Protein AF-A0A8X7MKM4-F1 (afdb_monomer)

Radius of gyration: 18.49 Å; Cα contacts (8 Å, |Δi|>4): 95; chains: 1; bounding box: 39×38×39 Å

pLDDT: mean 85.06, std 12.25, range [51.59, 97.25]

Solvent-accessible surface area (backbone atoms only — not comparable to full-atom values): 6216 Å² total; per-residue (Å²): 132,86,60,89,89,61,84,82,79,85,77,71,90,78,38,87,78,40,58,60,48,67,47,94,87,72,47,78,42,72,55,41,66,67,58,24,49,54,50,48,47,39,61,70,58,49,45,54,64,50,47,46,80,56,38,91,94,60,24,26,94,79,43,69,66,67,53,72,45,79,42,82,42,58,71,70,45,50,56,51,51,52,51,38,57,75,69,60,75,59,79,84,52,43,80,44,68,47,110

Organism: NCBI:txid13291

Sequence (99 aa):
KRNANVKVDHTLGYTFSNEPFVFAKSIKYEAMPEHARVLREYFHDRLPELLEGWQEGKGSKYFRPQKLIVLDGGLEKVDEAMRMLMAGKTSGEKIIVKM

Foldseek 3Di:
DDDPPDDDDPDDLPDCPQPWDDPPVHDTDHRDVVSNVVVVCCVPPVVCVLQPPQDPQQGDPNDHDFAEDEAEDDVVVVVVVVVCVVVVVDDSYYYDYDD

Secondary structure (DSSP, 8-state):
---TT----------SS---EEETTTEEE---HHHHHHHHHIIIIIHHHHHTT-BTTTB-SS--PPEEEEEESSHHHHHHHHHHHHTT--SSEEEEEE-

Structure (mmCIF, N/CA/C/O backbone):
data_AF-A0A8X7MKM4-F1
#
_entry.id   AF-A0A8X7MKM4-F1
#
loop_
_atom_site.group_PDB
_atom_site.id
_atom_site.type_symbol
_atom_site.label_atom_id
_atom_site.label_alt_id
_atom_site.label_comp_id
_atom_site.label_asym_id
_atom_site.label_entity_id
_atom_site.label_seq_id
_atom_site.pdbx_PDB_ins_code
_atom_site.Cartn_x
_atom_site.Cartn_y
_atom_site.Cartn_z
_atom_site.occupancy
_atom_site.B_iso_or_equiv
_atom_site.auth_seq_id
_atom_site.auth_comp_id
_atom_site.auth_asym_id
_atom_site.auth_atom_id
_atom_site.pdbx_PDB_model_num
ATOM 1 N N . LYS A 1 1 ? 9.631 -19.935 19.219 1.00 53.47 1 LYS A N 1
ATOM 2 C CA . LYS A 1 1 ? 9.918 -21.144 18.399 1.00 53.47 1 LYS A CA 1
ATOM 3 C C . LYS A 1 1 ? 9.023 -21.087 17.162 1.00 53.47 1 LYS A C 1
ATOM 5 O O . LYS A 1 1 ? 7.835 -20.858 17.335 1.00 53.47 1 LYS A O 1
ATOM 10 N N . ARG A 1 2 ? 9.571 -21.207 15.946 1.00 58.72 2 ARG A N 1
ATOM 11 C CA . ARG A 1 2 ? 8.788 -21.192 14.694 1.00 58.72 2 ARG A CA 1
ATOM 12 C C . ARG A 1 2 ? 7.876 -22.426 14.654 1.00 58.72 2 ARG A C 1
ATOM 14 O O . ARG A 1 2 ? 8.346 -23.520 14.951 1.00 58.72 2 ARG A O 1
ATOM 21 N N . ASN A 1 3 ? 6.593 -22.247 14.343 1.00 72.12 3 ASN A N 1
ATOM 22 C CA . ASN A 1 3 ? 5.651 -23.359 14.205 1.00 72.12 3 ASN A CA 1
ATOM 23 C C . ASN A 1 3 ? 6.031 -24.188 12.964 1.00 72.12 3 ASN A C 1
ATOM 25 O O . ASN A 1 3 ? 6.146 -23.630 11.873 1.00 72.12 3 ASN A O 1
ATOM 29 N N . ALA A 1 4 ? 6.243 -25.495 13.138 1.00 81.94 4 ALA A N 1
ATOM 30 C CA . ALA A 1 4 ? 6.674 -26.402 12.071 1.00 81.94 4 ALA A CA 1
ATOM 31 C C . ALA A 1 4 ? 5.649 -26.526 10.929 1.00 81.94 4 ALA A C 1
ATOM 33 O O . ALA A 1 4 ? 6.029 -26.821 9.802 1.00 81.94 4 ALA A O 1
ATOM 34 N N . ASN A 1 5 ? 4.376 -26.223 11.198 1.00 80.06 5 ASN A N 1
ATOM 35 C CA . ASN A 1 5 ? 3.303 -26.262 10.203 1.00 80.06 5 ASN A CA 1
ATOM 36 C C . ASN A 1 5 ? 3.181 -24.959 9.395 1.00 80.06 5 ASN A C 1
ATOM 38 O O . ASN A 1 5 ? 2.335 -24.863 8.511 1.00 80.06 5 ASN A O 1
ATOM 42 N N . VAL A 1 6 ? 3.998 -23.938 9.690 1.00 63.00 6 VAL A N 1
ATOM 43 C CA . VAL A 1 6 ? 3.963 -22.647 8.992 1.00 63.00 6 VAL A CA 1
ATOM 44 C C . VAL A 1 6 ? 5.137 -22.550 8.017 1.00 63.00 6 VAL A C 1
ATOM 46 O O . VAL A 1 6 ? 6.289 -22.273 8.389 1.00 63.00 6 VAL A O 1
ATOM 49 N N . LYS A 1 7 ? 4.830 -22.745 6.731 1.00 59.50 7 LYS A N 1
ATOM 50 C CA . LYS A 1 7 ? 5.735 -22.407 5.631 1.00 59.50 7 LYS A CA 1
ATOM 51 C C . LYS A 1 7 ? 5.708 -20.891 5.441 1.00 59.50 7 LYS A C 1
ATOM 53 O O . LYS A 1 7 ? 4.672 -20.314 5.143 1.00 59.50 7 LYS A O 1
ATOM 58 N N . VAL A 1 8 ? 6.852 -20.251 5.667 1.00 58.66 8 VAL A N 1
ATOM 59 C CA . VAL A 1 8 ? 7.028 -18.817 5.423 1.00 58.66 8 VAL A CA 1
ATOM 60 C C . VAL A 1 8 ? 7.727 -18.691 4.082 1.00 58.66 8 VAL A C 1
ATOM 62 O O . VAL A 1 8 ? 8.944 -18.874 4.008 1.00 58.66 8 VAL A O 1
ATOM 65 N N . ASP A 1 9 ? 6.951 -18.420 3.041 1.00 55.44 9 ASP A N 1
ATOM 66 C CA . ASP A 1 9 ? 7.491 -18.020 1.749 1.00 55.44 9 ASP A CA 1
ATOM 67 C C . ASP A 1 9 ? 7.721 -16.503 1.787 1.00 55.44 9 ASP A C 1
ATOM 69 O O . ASP A 1 9 ? 6.807 -15.716 2.029 1.00 55.44 9 ASP A O 1
ATOM 73 N N . HIS A 1 10 ? 8.979 -16.092 1.624 1.00 54.78 10 HIS A N 1
ATOM 74 C CA . HIS A 1 10 ? 9.340 -14.681 1.526 1.00 54.78 10 HIS A CA 1
ATOM 75 C C . HIS A 1 10 ? 9.197 -14.274 0.065 1.00 54.78 10 HIS A C 1
ATOM 77 O O . HIS A 1 10 ? 10.155 -14.326 -0.701 1.00 54.78 10 HIS A O 1
ATOM 83 N N . THR A 1 11 ? 7.987 -13.906 -0.335 1.00 51.59 11 THR A N 1
ATOM 84 C CA . THR A 1 11 ? 7.759 -13.281 -1.635 1.00 51.59 11 THR A CA 1
ATOM 85 C C . THR A 1 11 ? 7.856 -11.772 -1.437 1.00 51.59 11 THR A C 1
ATOM 87 O O . THR A 1 11 ? 6.878 -11.134 -1.055 1.00 51.59 11 THR A O 1
ATOM 90 N N . LEU A 1 12 ? 9.038 -11.179 -1.640 1.00 54.91 12 LEU A N 1
ATOM 91 C CA . LEU A 1 12 ? 9.064 -9.742 -1.918 1.00 54.91 12 LEU A CA 1
ATOM 92 C C . LEU A 1 12 ? 8.517 -9.526 -3.334 1.00 54.91 12 LEU A C 1
ATOM 94 O O . LEU A 1 12 ? 8.769 -10.324 -4.232 1.00 54.91 12 LEU A O 1
ATOM 98 N N . GLY A 1 13 ? 7.766 -8.446 -3.545 1.00 54.66 13 GLY A N 1
ATOM 99 C CA . GLY A 1 13 ? 7.505 -7.955 -4.896 1.00 54.66 13 GLY A CA 1
ATOM 100 C C . GLY A 1 13 ? 8.837 -7.522 -5.505 1.00 54.66 13 GLY A C 1
ATOM 101 O O . GLY A 1 13 ? 9.362 -6.467 -5.155 1.00 54.66 13 GLY A O 1
ATOM 102 N N . TYR A 1 14 ? 9.436 -8.383 -6.324 1.00 60.22 14 TYR A N 1
ATOM 103 C CA . TYR A 1 14 ? 10.771 -8.175 -6.868 1.00 60.22 14 TYR A CA 1
ATOM 104 C C . TYR A 1 14 ? 10.752 -7.202 -8.064 1.00 60.22 14 TYR A C 1
ATOM 106 O O . TYR A 1 14 ? 9.943 -7.321 -8.979 1.00 60.22 14 TYR A O 1
ATOM 114 N N . THR A 1 15 ? 11.673 -6.233 -7.977 1.00 54.91 15 THR A N 1
ATOM 115 C CA . THR A 1 15 ? 12.173 -5.247 -8.956 1.00 54.91 15 THR A CA 1
ATOM 116 C C . THR A 1 15 ? 11.164 -4.353 -9.685 1.00 54.91 15 THR A C 1
ATOM 118 O O . THR A 1 15 ? 10.973 -4.447 -10.895 1.00 54.91 15 THR A O 1
ATOM 121 N N . PHE A 1 16 ? 10.686 -3.327 -8.980 1.00 60.25 16 PHE A N 1
ATOM 122 C CA . PHE A 1 16 ? 10.333 -2.052 -9.620 1.00 60.25 16 PHE A CA 1
ATOM 123 C C . PHE A 1 16 ? 11.525 -1.434 -10.375 1.00 60.25 16 PHE A C 1
ATOM 125 O O . PHE A 1 16 ? 11.340 -0.752 -11.378 1.00 60.25 16 PHE A O 1
ATOM 132 N N . SER A 1 17 ? 12.748 -1.672 -9.885 1.00 68.69 17 SER A N 1
ATOM 133 C CA . SER A 1 17 ? 13.975 -1.045 -10.382 1.00 68.69 17 SER A CA 1
ATOM 134 C C . SER A 1 17 ? 14.616 -1.741 -11.584 1.00 68.69 17 SER A C 1
ATOM 136 O O . SER A 1 17 ? 15.459 -1.130 -12.220 1.00 68.69 17 SER A O 1
ATOM 138 N N . ASN A 1 18 ? 14.239 -2.987 -11.909 1.00 80.94 18 ASN A N 1
ATOM 139 C CA . ASN A 1 18 ? 14.948 -3.837 -12.881 1.00 80.94 18 ASN A CA 1
ATOM 140 C C . ASN A 1 18 ? 16.454 -4.050 -12.582 1.00 80.94 18 ASN A C 1
ATOM 142 O O . ASN A 1 18 ? 17.226 -4.354 -13.484 1.00 80.94 18 ASN A O 1
ATOM 146 N N . GLU A 1 19 ? 16.880 -3.906 -11.328 1.00 82.88 19 GLU A N 1
ATOM 147 C CA . GLU A 1 19 ? 18.285 -4.080 -10.937 1.00 82.88 19 GLU A CA 1
ATOM 148 C C . GLU A 1 19 ? 18.502 -5.435 -10.247 1.00 82.88 19 GLU A C 1
ATOM 150 O O . GLU A 1 19 ? 17.670 -5.827 -9.416 1.00 82.88 19 GLU A O 1
ATOM 155 N N . PRO A 1 20 ? 19.607 -6.149 -10.539 1.00 86.25 20 PRO A N 1
ATOM 156 C CA . PRO A 1 20 ? 19.943 -7.374 -9.830 1.00 86.25 20 PRO A CA 1
ATOM 157 C C . PRO A 1 20 ? 20.320 -7.068 -8.374 1.00 86.25 20 PRO A C 1
ATOM 159 O O . PRO A 1 20 ? 20.941 -6.046 -8.074 1.00 86.25 20 PRO A O 1
ATOM 162 N N . PHE A 1 21 ? 19.985 -7.962 -7.441 1.00 83.69 21 PHE A N 1
ATOM 163 C CA . PHE A 1 21 ? 20.368 -7.797 -6.036 1.00 83.69 21 PHE A CA 1
ATOM 164 C C . PHE A 1 21 ? 20.447 -9.114 -5.258 1.00 83.69 21 PHE A C 1
ATOM 166 O O . PHE A 1 21 ? 19.959 -10.158 -5.686 1.00 83.69 21 PHE A O 1
ATOM 173 N N . VAL A 1 22 ? 21.063 -9.061 -4.072 1.00 85.25 22 VAL A N 1
ATOM 174 C CA . VAL A 1 22 ? 21.199 -10.214 -3.169 1.00 85.25 22 VAL A CA 1
ATOM 175 C C . VAL A 1 22 ? 20.363 -9.996 -1.912 1.00 85.25 22 VAL A C 1
ATOM 177 O O . VAL A 1 22 ? 20.685 -9.159 -1.069 1.00 85.25 22 VAL A O 1
ATOM 180 N N . PHE A 1 23 ? 19.298 -10.777 -1.757 1.00 78.12 23 PHE A N 1
ATOM 181 C CA . PHE A 1 23 ? 18.455 -10.769 -0.566 1.00 78.12 23 PHE A CA 1
ATOM 182 C C . PHE A 1 23 ? 18.978 -11.739 0.496 1.00 78.12 23 PHE A C 1
ATOM 184 O O . PHE A 1 23 ? 19.471 -12.825 0.185 1.00 78.12 23 PHE A O 1
ATOM 191 N N . ALA A 1 24 ? 18.849 -11.355 1.770 1.00 80.56 24 ALA A N 1
ATOM 192 C CA . ALA A 1 24 ? 19.236 -12.174 2.922 1.00 80.56 24 ALA A CA 1
ATOM 193 C C . ALA A 1 24 ? 20.659 -12.770 2.826 1.00 80.56 24 ALA A C 1
ATOM 195 O O . ALA A 1 24 ? 20.934 -13.830 3.384 1.00 80.56 24 ALA A O 1
ATOM 196 N N . LYS A 1 25 ? 21.567 -12.083 2.113 1.00 80.25 25 LYS A N 1
ATOM 197 C CA . LYS A 1 25 ? 22.950 -12.508 1.824 1.00 80.25 25 LYS A CA 1
ATOM 198 C C . LYS A 1 25 ? 23.092 -13.834 1.055 1.00 80.25 25 LYS A C 1
ATOM 200 O O . LYS A 1 25 ? 24.213 -14.306 0.902 1.00 80.25 25 LYS A O 1
ATOM 205 N N . SER A 1 26 ? 22.005 -14.439 0.580 1.00 83.12 26 SER A N 1
ATOM 206 C CA . SER A 1 26 ? 22.032 -15.798 0.018 1.00 83.12 26 SER A CA 1
ATOM 207 C C . SER A 1 26 ? 21.194 -15.971 -1.242 1.00 83.12 26 SER A C 1
ATOM 209 O O . SER A 1 26 ? 21.541 -16.794 -2.086 1.00 83.12 26 SER A O 1
ATOM 211 N N . ILE A 1 27 ? 20.124 -15.193 -1.407 1.00 82.00 27 ILE A N 1
ATOM 212 C CA . ILE A 1 27 ? 19.212 -15.344 -2.537 1.00 82.00 27 ILE A CA 1
ATOM 213 C C . ILE A 1 27 ? 19.543 -14.282 -3.575 1.00 82.00 27 ILE A C 1
ATOM 215 O O . ILE A 1 27 ? 19.336 -13.090 -3.343 1.00 82.00 27 ILE A O 1
ATOM 219 N N . LYS A 1 28 ? 20.095 -14.721 -4.704 1.00 83.56 28 LYS A N 1
ATOM 220 C CA . LYS A 1 28 ? 20.399 -13.852 -5.840 1.00 83.56 28 LYS A CA 1
ATOM 221 C C . LYS A 1 28 ? 19.150 -13.672 -6.690 1.00 83.56 28 LYS A C 1
ATOM 223 O O . LYS A 1 28 ? 18.506 -14.654 -7.053 1.00 83.56 28 LYS A O 1
ATOM 228 N N . TYR A 1 29 ? 18.852 -12.424 -7.005 1.00 80.38 29 TYR A N 1
ATOM 229 C CA . TYR A 1 29 ? 17.800 -12.031 -7.922 1.00 80.38 29 TYR A CA 1
ATOM 230 C C . TYR A 1 29 ? 18.444 -11.326 -9.107 1.00 80.38 29 TYR A C 1
ATOM 232 O O . TYR A 1 29 ? 19.143 -10.330 -8.927 1.00 80.38 29 TYR A O 1
ATOM 240 N N . GLU A 1 30 ? 18.223 -11.868 -10.299 1.00 86.44 30 GLU A N 1
ATOM 241 C CA . GLU A 1 30 ? 18.629 -11.236 -11.553 1.00 86.44 30 GLU A CA 1
ATOM 242 C C . GLU A 1 30 ? 17.674 -10.090 -11.910 1.00 86.44 30 GLU A C 1
ATOM 244 O O . GLU A 1 30 ? 16.548 -10.018 -11.409 1.00 86.44 30 GLU A O 1
ATOM 24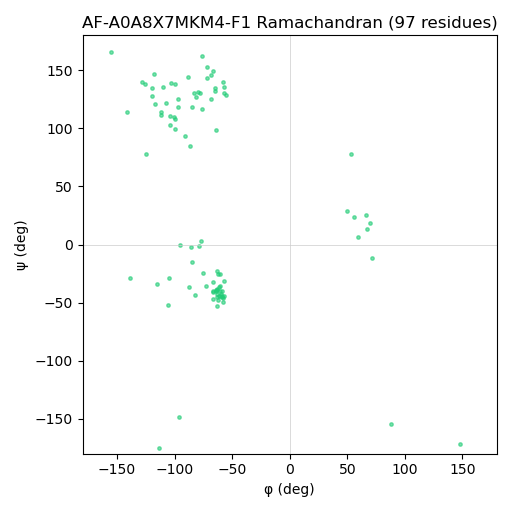9 N N . ALA A 1 31 ? 18.115 -9.209 -12.808 1.00 86.00 31 ALA A N 1
ATOM 250 C CA . ALA A 1 31 ? 17.231 -8.225 -13.420 1.00 86.00 31 ALA A CA 1
ATOM 251 C C . ALA A 1 31 ? 16.066 -8.925 -14.145 1.00 86.00 31 ALA A C 1
ATOM 253 O O . ALA A 1 31 ? 16.256 -9.942 -14.817 1.00 86.00 31 ALA A O 1
ATOM 254 N N . MET A 1 32 ? 14.858 -8.362 -14.042 1.00 84.62 32 MET A N 1
ATOM 255 C CA . MET A 1 32 ? 13.641 -8.895 -14.667 1.00 84.62 32 MET A CA 1
ATOM 256 C C . MET A 1 32 ? 12.968 -7.831 -15.553 1.00 84.62 32 MET A C 1
ATOM 258 O O . MET A 1 32 ? 11.958 -7.241 -15.148 1.00 84.62 32 MET A O 1
ATOM 262 N N . PRO A 1 33 ? 13.482 -7.587 -16.778 1.00 85.94 33 PRO A N 1
ATOM 263 C CA . PRO A 1 33 ? 13.032 -6.475 -17.619 1.00 85.94 33 PRO A CA 1
ATOM 264 C C . PRO A 1 33 ? 11.539 -6.513 -17.947 1.00 85.94 33 PRO A C 1
ATOM 266 O O . PRO A 1 33 ? 10.866 -5.482 -17.885 1.00 85.94 33 PRO A O 1
ATOM 269 N N . GLU A 1 34 ? 11.002 -7.704 -18.219 1.00 85.19 34 GLU A N 1
ATOM 270 C CA . GLU A 1 34 ? 9.577 -7.884 -18.513 1.00 85.19 34 GLU A CA 1
ATOM 271 C C . GLU A 1 34 ? 8.689 -7.587 -17.306 1.00 85.19 34 GLU A C 1
ATOM 273 O O . GLU A 1 34 ? 7.658 -6.936 -17.446 1.00 85.19 34 GLU A O 1
ATOM 278 N N . HIS A 1 35 ? 9.095 -7.990 -16.101 1.00 82.88 35 HIS A N 1
ATOM 279 C CA . HIS A 1 35 ? 8.322 -7.697 -14.893 1.00 82.88 35 HIS A CA 1
ATOM 280 C C . HIS A 1 35 ? 8.309 -6.197 -14.611 1.00 82.88 35 HIS A C 1
ATOM 282 O O . HIS A 1 35 ? 7.264 -5.635 -14.288 1.00 82.88 35 HIS A O 1
ATOM 288 N N . ALA A 1 36 ? 9.452 -5.531 -14.792 1.00 83.12 36 ALA A N 1
ATOM 289 C CA . ALA A 1 36 ? 9.540 -4.087 -14.653 1.00 83.12 36 ALA A CA 1
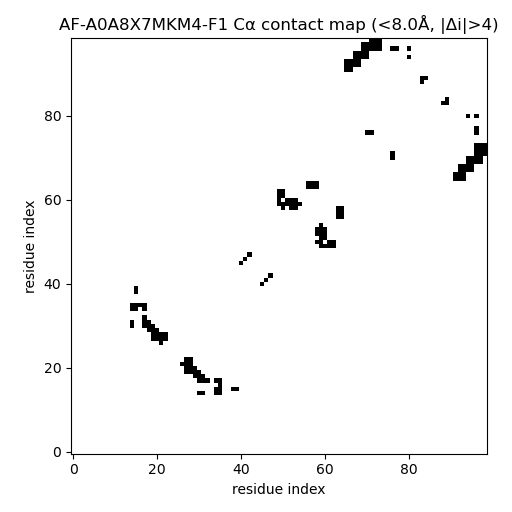ATOM 290 C C . ALA A 1 36 ? 8.670 -3.360 -15.693 1.00 83.12 36 ALA A C 1
ATOM 292 O O . ALA A 1 36 ? 8.028 -2.365 -15.358 1.00 83.12 36 ALA A O 1
ATOM 293 N N . ARG A 1 37 ? 8.604 -3.856 -16.939 1.00 86.75 37 ARG A N 1
ATOM 294 C CA . ARG A 1 37 ? 7.700 -3.327 -17.974 1.00 86.75 37 ARG A CA 1
ATOM 295 C C . ARG A 1 37 ? 6.233 -3.494 -17.577 1.00 86.75 37 AR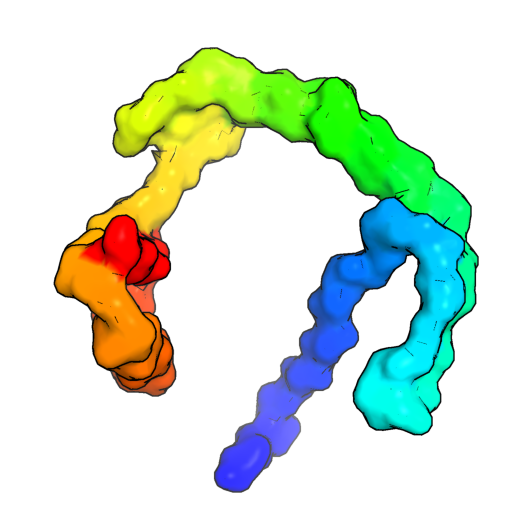G A C 1
ATOM 297 O O . ARG A 1 37 ? 5.517 -2.500 -17.546 1.00 86.75 37 ARG A O 1
ATOM 304 N N . VAL A 1 38 ? 5.814 -4.706 -17.212 1.00 87.38 38 VAL A N 1
ATOM 305 C CA . VAL A 1 38 ? 4.426 -5.001 -16.808 1.00 87.38 38 VAL A CA 1
ATOM 306 C C . VAL A 1 38 ? 4.014 -4.187 -15.581 1.00 87.38 38 VAL A C 1
ATOM 308 O O . VAL A 1 38 ? 2.901 -3.672 -15.523 1.00 87.38 38 VAL A O 1
ATOM 311 N N . LEU A 1 39 ? 4.907 -4.021 -14.602 1.00 86.00 39 LEU A N 1
ATOM 312 C CA . LEU A 1 39 ? 4.645 -3.159 -13.451 1.00 86.00 39 LEU A CA 1
ATOM 313 C C . LEU A 1 39 ? 4.471 -1.701 -13.878 1.00 86.00 39 LEU A C 1
ATOM 315 O O . LEU A 1 39 ? 3.525 -1.063 -13.427 1.00 86.00 39 LEU A O 1
ATOM 319 N N . ARG A 1 40 ? 5.333 -1.173 -14.757 1.00 86.50 40 ARG A N 1
ATOM 320 C CA . ARG A 1 40 ? 5.175 0.192 -15.285 1.00 86.50 40 ARG A CA 1
ATOM 321 C C . ARG A 1 40 ? 3.827 0.377 -15.977 1.00 86.50 40 ARG A C 1
ATOM 323 O O . ARG A 1 40 ? 3.146 1.344 -15.667 1.00 86.50 40 ARG A O 1
ATOM 330 N N . GLU A 1 41 ? 3.419 -0.556 -16.832 1.00 90.25 41 GLU A N 1
ATOM 331 C CA . GLU A 1 41 ? 2.091 -0.546 -17.473 1.00 90.25 41 GLU A CA 1
ATOM 332 C C . GLU A 1 41 ? 0.969 -0.576 -16.431 1.00 90.25 41 GLU A C 1
ATOM 334 O O . GLU A 1 41 ? 0.034 0.220 -16.478 1.00 90.25 41 GLU A O 1
ATOM 339 N N . TYR A 1 42 ? 1.089 -1.424 -15.407 1.00 89.50 42 TYR A N 1
ATOM 340 C CA . TYR A 1 42 ? 0.124 -1.436 -14.314 1.00 89.50 42 TYR A CA 1
ATOM 341 C C . TYR A 1 42 ? 0.041 -0.079 -13.598 1.00 89.50 42 TYR A C 1
ATOM 343 O O . TYR A 1 42 ? -1.062 0.397 -13.343 1.00 89.50 42 TYR A O 1
ATOM 351 N N . PHE A 1 43 ? 1.168 0.562 -13.278 1.00 89.12 43 PHE A N 1
ATOM 352 C CA . PHE A 1 43 ? 1.174 1.849 -12.573 1.00 89.12 43 PHE A CA 1
ATOM 353 C C . PHE A 1 43 ? 0.720 3.025 -13.435 1.00 89.12 43 PHE A C 1
ATOM 355 O O . PHE A 1 43 ? 0.093 3.936 -12.898 1.00 89.12 43 PHE A O 1
ATOM 362 N N . HIS A 1 44 ? 1.042 3.024 -14.727 1.00 91.12 44 HIS A N 1
ATOM 363 C CA . HIS A 1 44 ? 0.736 4.137 -15.623 1.00 91.12 44 HIS A CA 1
ATOM 364 C C . HIS A 1 44 ? -0.649 4.037 -16.252 1.00 91.12 44 HIS A C 1
ATOM 366 O O . HIS A 1 44 ? -1.321 5.059 -16.363 1.00 91.12 44 HIS A O 1
ATOM 372 N N . ASP A 1 45 ? -1.098 2.831 -16.591 1.00 92.38 45 ASP A N 1
ATOM 373 C CA . ASP A 1 45 ? -2.338 2.650 -17.342 1.00 92.38 45 ASP A CA 1
ATOM 374 C C . ASP A 1 45 ? -3.448 2.139 -16.426 1.00 92.38 45 ASP A C 1
ATOM 376 O O . ASP A 1 45 ? -4.527 2.727 -16.329 1.00 92.38 45 ASP A O 1
ATOM 380 N N . ARG A 1 46 ? -3.179 1.052 -15.691 1.00 91.94 46 ARG A N 1
ATOM 381 C CA . ARG A 1 46 ? -4.236 0.339 -14.964 1.00 91.94 46 ARG A CA 1
ATOM 382 C C . ARG A 1 46 ? -4.582 0.968 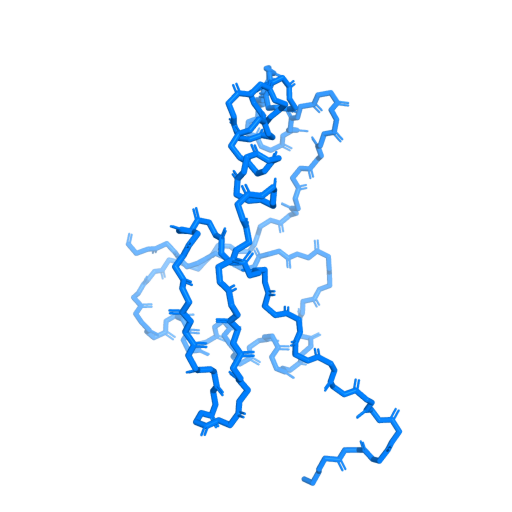-13.619 1.00 91.94 46 ARG A C 1
ATOM 384 O O . ARG A 1 46 ? -5.756 1.051 -13.267 1.00 91.94 46 ARG A O 1
ATOM 391 N N . LEU A 1 47 ? -3.590 1.376 -12.834 1.00 92.25 47 LEU A N 1
ATOM 392 C CA . LEU A 1 47 ? -3.805 1.905 -11.489 1.00 92.25 47 LEU A CA 1
ATOM 393 C C . LEU A 1 47 ? -4.627 3.207 -11.494 1.00 92.25 47 LEU A C 1
ATOM 395 O O . LEU A 1 47 ? -5.542 3.298 -10.673 1.00 92.25 47 LEU A O 1
ATOM 399 N N . PRO A 1 48 ? -4.395 4.178 -12.402 1.00 93.94 48 PRO A N 1
ATOM 400 C CA . PRO A 1 48 ? -5.241 5.364 -12.492 1.00 93.94 48 PRO A CA 1
ATOM 401 C C . PRO A 1 48 ? -6.700 5.019 -12.793 1.00 93.94 48 PRO A C 1
ATOM 403 O O . PRO A 1 48 ? -7.590 5.543 -12.133 1.00 93.94 48 PRO A O 1
ATOM 406 N N . GLU A 1 49 ? -6.955 4.079 -13.708 1.00 93.12 49 GLU A N 1
ATOM 407 C CA . GLU A 1 49 ? -8.312 3.607 -14.014 1.00 93.12 49 GLU A CA 1
ATOM 408 C C . GLU A 1 49 ? -8.973 2.935 -12.799 1.00 93.12 49 GLU A C 1
ATOM 410 O O . GLU A 1 49 ? -10.161 3.116 -12.526 1.00 93.12 49 GLU A O 1
ATOM 415 N N . LEU A 1 50 ? -8.201 2.162 -12.031 1.00 91.94 50 LEU A N 1
ATOM 416 C CA . LEU A 1 50 ? -8.706 1.501 -10.832 1.00 91.94 50 LEU A CA 1
ATOM 417 C C . LEU A 1 50 ? -9.090 2.492 -9.722 1.00 91.94 50 LEU A C 1
ATOM 419 O O . LEU A 1 50 ? -10.006 2.223 -8.936 1.00 91.94 50 LEU A O 1
ATOM 423 N N . LEU A 1 51 ? -8.380 3.616 -9.651 1.00 93.50 51 LEU A N 1
ATOM 424 C CA . LEU A 1 51 ? -8.586 4.688 -8.678 1.00 93.50 51 LEU A CA 1
ATOM 425 C C . LEU A 1 51 ? -9.468 5.822 -9.217 1.00 93.50 51 LEU A C 1
ATOM 427 O O . LEU A 1 51 ? -9.755 6.773 -8.490 1.00 93.50 51 LEU A O 1
ATOM 431 N N . GLU A 1 52 ? -9.931 5.727 -10.461 1.00 95.25 52 GLU A N 1
ATOM 432 C CA . GLU A 1 52 ? -10.799 6.727 -11.066 1.00 95.25 52 GLU A CA 1
ATOM 433 C C . GLU A 1 52 ? -12.074 6.914 -10.227 1.00 95.25 52 GLU A C 1
ATOM 435 O O . GLU A 1 52 ? -12.747 5.953 -9.837 1.00 95.25 52 GLU A O 1
ATOM 440 N N . GLY A 1 53 ? -12.394 8.174 -9.922 1.00 94.75 53 GLY A N 1
ATOM 441 C CA . GLY A 1 53 ? -13.552 8.527 -9.102 1.00 94.75 53 GLY A CA 1
ATOM 442 C C .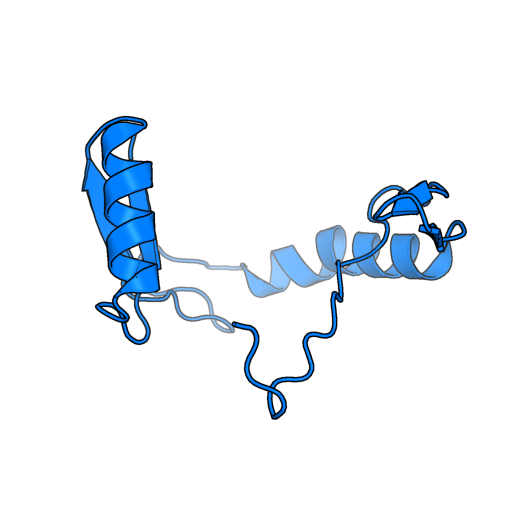 GLY A 1 53 ? -13.431 8.137 -7.625 1.00 94.75 53 GLY A C 1
ATOM 443 O O . GLY A 1 53 ? -14.455 8.065 -6.946 1.00 94.75 53 GLY A O 1
ATOM 444 N N . TRP A 1 54 ? -12.219 7.874 -7.121 1.00 95.25 54 TRP A N 1
ATOM 445 C CA . TRP A 1 54 ? -11.997 7.556 -5.711 1.00 95.25 54 TRP A CA 1
ATOM 446 C C . TRP A 1 54 ? -12.548 8.641 -4.776 1.00 95.25 54 TRP A C 1
ATOM 448 O O . TRP A 1 54 ? -12.220 9.821 -4.899 1.00 95.25 54 TRP A O 1
ATOM 458 N N . GLN A 1 55 ? -13.347 8.220 -3.796 1.00 92.94 55 GLN A N 1
ATOM 459 C CA . GLN A 1 55 ? -13.873 9.066 -2.725 1.00 92.94 55 GLN A CA 1
ATOM 460 C C . GLN A 1 55 ? -13.411 8.547 -1.364 1.00 92.94 55 GLN A C 1
ATOM 462 O O . GLN A 1 55 ? -13.510 7.352 -1.073 1.00 92.94 55 GLN A O 1
ATOM 467 N N . GLU A 1 56 ? -12.952 9.441 -0.491 1.00 86.88 56 GLU A N 1
ATOM 468 C CA . GLU A 1 56 ? -12.557 9.074 0.869 1.00 86.88 56 GLU A CA 1
ATOM 469 C C . GLU A 1 56 ? -13.712 8.388 1.622 1.00 86.88 56 GLU A C 1
ATOM 471 O O . GLU A 1 56 ? -14.878 8.770 1.509 1.00 86.88 56 GLU A O 1
ATOM 476 N N . GLY A 1 57 ? -13.402 7.299 2.331 1.00 85.00 57 GLY A N 1
ATOM 477 C CA . GLY A 1 57 ? -14.386 6.491 3.060 1.00 85.00 57 GLY A CA 1
ATOM 478 C C . GLY A 1 57 ? -15.338 5.649 2.195 1.00 85.00 57 GLY A C 1
ATOM 479 O O . GLY A 1 57 ? -16.001 4.765 2.733 1.00 85.00 57 GLY A O 1
ATOM 480 N N . LYS A 1 58 ? -15.390 5.858 0.871 1.00 90.44 58 LYS A N 1
ATOM 481 C CA . LYS A 1 58 ? -16.272 5.118 -0.056 1.00 90.44 58 LYS A CA 1
ATOM 482 C C . LYS A 1 58 ? -15.511 4.265 -1.074 1.00 90.44 58 LYS A C 1
ATOM 484 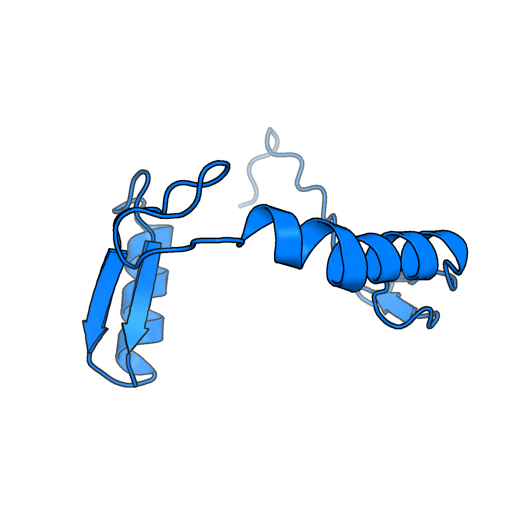O O . LYS A 1 58 ? -15.964 3.169 -1.394 1.00 90.44 58 LYS A O 1
ATOM 489 N N . GLY A 1 59 ? -14.345 4.724 -1.521 1.00 92.62 59 GLY A N 1
ATOM 490 C CA . GLY A 1 59 ? -13.501 4.053 -2.508 1.00 92.62 59 GLY A CA 1
ATOM 491 C C . GLY A 1 59 ? -13.839 4.419 -3.953 1.00 92.62 59 GLY A C 1
ATOM 492 O O . GLY A 1 59 ? -14.350 5.506 -4.215 1.00 92.62 59 GLY A O 1
ATOM 493 N N . SER A 1 60 ? -13.530 3.516 -4.884 1.00 95.06 60 SER A N 1
ATOM 494 C CA . SER A 1 60 ? -13.835 3.622 -6.319 1.00 95.06 60 SER A CA 1
ATOM 495 C C . SER A 1 60 ? -14.850 2.554 -6.746 1.00 95.06 60 SER A C 1
ATOM 497 O O . SER A 1 60 ? -15.337 1.769 -5.930 1.00 95.06 60 SER A O 1
ATOM 499 N N . LYS A 1 61 ? -15.145 2.467 -8.051 1.00 94.19 61 LYS A N 1
ATOM 500 C CA . LYS A 1 61 ? -15.986 1.388 -8.606 1.00 94.19 61 LYS A CA 1
ATOM 501 C C . LYS A 1 61 ? -15.403 -0.016 -8.381 1.00 94.19 61 LYS A C 1
ATOM 503 O O . LYS A 1 61 ? -16.159 -0.983 -8.349 1.00 94.19 61 LYS A O 1
ATOM 508 N N . TYR A 1 62 ? -14.082 -0.129 -8.216 1.00 93.38 62 TYR A N 1
ATOM 509 C CA . TYR A 1 62 ? -13.385 -1.412 -8.076 1.00 93.38 62 TYR A CA 1
ATOM 510 C C . TYR A 1 62 ? -12.947 -1.731 -6.650 1.00 93.38 62 TYR A C 1
ATOM 512 O O . TYR A 1 62 ? -12.840 -2.902 -6.291 1.00 93.38 62 TYR A O 1
ATOM 520 N N . PHE A 1 63 ? -12.684 -0.713 -5.833 1.00 90.69 63 PHE A N 1
ATOM 521 C CA . PHE A 1 63 ? -12.079 -0.896 -4.521 1.00 90.69 63 PHE A CA 1
ATOM 522 C C . PHE A 1 63 ? -12.883 -0.209 -3.431 1.00 90.69 63 PHE A C 1
ATOM 524 O O . PHE A 1 63 ? -13.326 0.923 -3.590 1.00 90.69 63 PHE A O 1
ATOM 531 N N . ARG A 1 64 ? -12.999 -0.885 -2.287 1.00 89.88 64 ARG A N 1
ATOM 532 C CA . ARG A 1 64 ? -13.546 -0.315 -1.055 1.00 89.88 64 ARG A CA 1
ATOM 533 C C . ARG A 1 64 ? -12.418 -0.145 -0.041 1.00 89.88 64 ARG A C 1
ATOM 535 O O . ARG A 1 64 ? -11.613 -1.068 0.105 1.00 89.88 64 ARG A O 1
ATOM 542 N N . PRO A 1 65 ? -12.338 0.997 0.658 1.00 89.19 65 PRO A N 1
ATOM 543 C CA . PRO A 1 65 ? -11.336 1.184 1.692 1.00 89.19 65 PRO A CA 1
ATOM 544 C C . PRO A 1 65 ? -11.615 0.243 2.867 1.00 89.19 65 PRO A C 1
ATOM 546 O O . PRO A 1 65 ? -12.764 -0.078 3.174 1.00 89.19 65 PRO A O 1
ATOM 549 N N . GLN A 1 66 ? -10.551 -0.179 3.547 1.00 89.12 66 GLN A N 1
ATOM 550 C CA . GLN A 1 66 ? -10.688 -0.806 4.858 1.00 89.12 66 GLN A CA 1
ATOM 551 C C . GLN A 1 66 ? -11.071 0.252 5.892 1.00 89.12 66 GLN A C 1
ATOM 553 O O . GLN A 1 66 ? -10.717 1.426 5.756 1.00 89.12 66 GLN A O 1
ATOM 558 N N . LYS A 1 67 ? -11.757 -0.169 6.954 1.00 89.69 67 LYS A N 1
ATOM 559 C CA . LYS A 1 67 ? -11.995 0.702 8.104 1.00 89.69 67 LYS A CA 1
ATOM 560 C C . LYS A 1 67 ? -10.654 1.025 8.768 1.00 89.69 67 LYS A C 1
ATOM 562 O O . LYS A 1 67 ? -9.817 0.140 8.951 1.00 89.69 67 LYS A O 1
ATOM 567 N N . LEU A 1 68 ? -10.451 2.297 9.096 1.00 92.00 68 LEU A N 1
ATOM 568 C CA . LEU A 1 68 ? -9.198 2.784 9.661 1.00 92.00 68 LEU A CA 1
ATOM 569 C C . LEU A 1 68 ? -9.307 2.925 11.181 1.00 92.00 68 LEU A C 1
ATOM 571 O O . LEU A 1 68 ? -10.306 3.430 11.692 1.00 92.00 68 LEU A O 1
ATOM 575 N N . ILE A 1 69 ? -8.255 2.516 11.885 1.00 93.69 69 ILE A N 1
ATOM 576 C CA . ILE A 1 69 ? -7.995 2.879 13.280 1.00 93.69 69 ILE A CA 1
ATOM 577 C C . ILE A 1 69 ? -6.894 3.933 13.235 1.00 93.69 69 ILE A C 1
ATOM 579 O O . ILE A 1 69 ? -5.765 3.620 12.861 1.00 93.69 69 ILE A O 1
ATOM 583 N N . VAL A 1 70 ? -7.225 5.177 13.567 1.00 95.00 70 VAL A N 1
ATOM 584 C CA . VAL A 1 70 ? -6.268 6.286 13.524 1.00 95.00 70 VAL A CA 1
ATOM 585 C C . VAL A 1 70 ? -5.695 6.504 14.918 1.00 95.00 70 VAL A C 1
ATOM 587 O O . VAL A 1 70 ? -6.446 6.668 15.878 1.00 95.00 70 VAL A O 1
ATOM 590 N N . LEU A 1 71 ? -4.369 6.479 15.020 1.00 96.06 71 LEU A N 1
ATOM 591 C CA . LEU A 1 71 ? -3.620 6.837 16.218 1.00 96.06 71 LEU A CA 1
ATOM 592 C C . LEU A 1 71 ? -2.850 8.125 15.929 1.00 96.06 71 LEU A C 1
ATOM 594 O O . LEU A 1 71 ? -1.948 8.121 15.093 1.00 96.06 71 LEU A O 1
ATOM 598 N N . ASP A 1 72 ? -3.195 9.211 16.611 1.00 97.00 72 ASP A N 1
ATOM 599 C CA . ASP A 1 72 ? -2.445 10.464 16.522 1.00 97.00 72 ASP A CA 1
ATOM 600 C C . ASP A 1 72 ? -1.213 10.403 17.440 1.00 97.00 72 ASP A C 1
ATOM 602 O O . ASP A 1 72 ? -1.331 10.077 18.629 1.00 97.00 72 ASP A O 1
ATOM 606 N N . GLY A 1 73 ? -0.029 10.684 16.889 1.00 95.19 73 GLY A N 1
ATOM 607 C CA . GLY A 1 73 ? 1.236 10.691 17.627 1.00 95.19 73 GLY A CA 1
ATOM 608 C C . GLY A 1 73 ? 2.446 10.262 16.797 1.00 95.19 73 GLY A C 1
ATOM 609 O O . GLY A 1 73 ? 2.375 10.098 15.581 1.00 95.19 73 GLY A O 1
ATOM 610 N N . GLY A 1 74 ? 3.579 10.085 17.471 1.00 92.81 74 GLY A N 1
ATOM 611 C CA . GLY A 1 74 ? 4.872 9.772 16.875 1.00 92.81 74 GLY A CA 1
ATOM 612 C C . GLY A 1 74 ? 5.221 8.281 16.871 1.00 92.81 74 GLY A C 1
ATOM 613 O O . GLY A 1 74 ? 4.373 7.390 16.772 1.00 92.81 74 GLY A O 1
ATOM 614 N N . LEU A 1 75 ? 6.519 7.987 16.967 1.00 95.06 75 LEU A N 1
ATOM 615 C CA . LEU A 1 75 ? 7.049 6.619 16.915 1.00 95.06 75 LEU A CA 1
ATOM 616 C C . LEU A 1 75 ? 6.540 5.728 18.059 1.00 95.06 75 LEU A C 1
ATOM 618 O O . LEU A 1 75 ? 6.446 4.512 17.898 1.00 95.06 75 LEU A O 1
ATOM 622 N N . GLU A 1 76 ? 6.154 6.310 19.190 1.00 95.56 76 GLU A N 1
ATOM 623 C CA . GLU A 1 76 ? 5.514 5.600 20.295 1.00 95.56 76 GLU A CA 1
ATOM 624 C C . GLU A 1 76 ? 4.182 4.961 19.877 1.00 95.56 76 GLU A C 1
ATOM 626 O O . GLU A 1 76 ? 3.887 3.829 20.268 1.00 95.56 76 GLU A O 1
ATOM 631 N N . LYS A 1 77 ? 3.4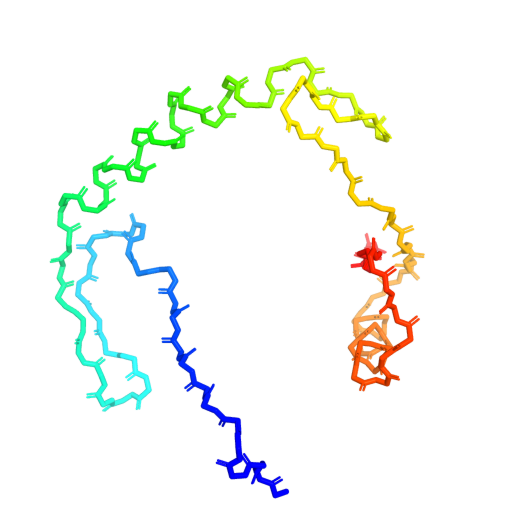14 5.628 19.005 1.00 97.25 77 LYS A N 1
ATOM 632 C CA . LYS A 1 77 ? 2.170 5.084 18.446 1.00 97.25 77 LYS A CA 1
ATOM 633 C C . LYS A 1 77 ? 2.417 4.027 17.384 1.00 97.25 77 LYS A C 1
ATOM 635 O O . LYS A 1 77 ? 1.585 3.139 17.212 1.00 97.25 77 LYS A O 1
ATOM 640 N N . VAL A 1 78 ? 3.577 4.057 16.731 1.00 95.62 78 VAL A N 1
ATOM 641 C CA . VAL A 1 78 ? 4.013 2.964 15.854 1.00 95.62 78 VAL A CA 1
ATOM 642 C C . VAL A 1 78 ? 4.282 1.699 16.671 1.00 95.62 78 VAL A C 1
ATOM 644 O O . VAL A 1 78 ? 3.774 0.639 16.306 1.00 95.62 78 VAL A O 1
ATOM 647 N N . ASP A 1 79 ? 5.006 1.786 17.794 1.00 96.06 79 ASP A N 1
ATOM 648 C CA . ASP A 1 79 ? 5.226 0.621 18.675 1.00 96.06 79 ASP A CA 1
ATOM 649 C C . ASP A 1 79 ? 3.901 0.072 19.227 1.00 96.06 79 ASP A C 1
ATOM 651 O O . ASP A 1 79 ? 3.651 -1.136 19.181 1.00 96.06 79 ASP A O 1
ATOM 655 N N . GLU A 1 80 ? 3.005 0.957 19.676 1.00 95.94 80 GLU A N 1
ATOM 656 C CA . GLU A 1 80 ? 1.665 0.583 20.139 1.00 95.94 80 GLU A CA 1
ATOM 657 C C . GLU A 1 80 ? 0.867 -0.153 19.049 1.00 95.94 80 GLU A C 1
ATOM 659 O O . GLU A 1 80 ? 0.355 -1.252 19.292 1.00 95.94 80 GLU A O 1
ATOM 664 N N . ALA A 1 81 ? 0.826 0.393 17.829 1.00 95.38 81 ALA A N 1
ATOM 665 C CA . ALA A 1 81 ? 0.162 -0.227 16.685 1.00 95.38 81 ALA A CA 1
ATOM 666 C C . ALA A 1 81 ? 0.720 -1.627 16.389 1.00 95.38 81 AL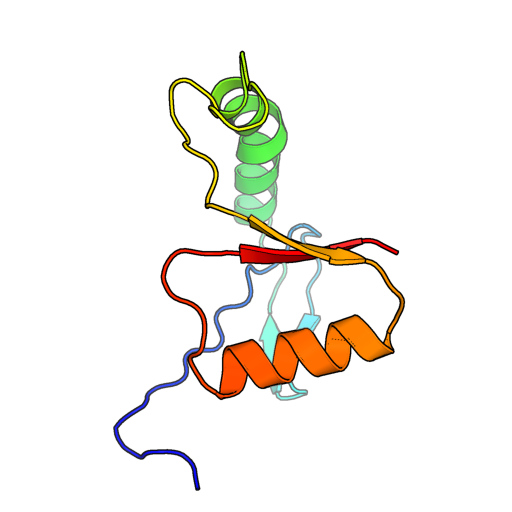A A C 1
ATOM 668 O O . ALA A 1 81 ? -0.041 -2.577 16.188 1.00 95.38 81 ALA A O 1
ATOM 669 N N . MET A 1 82 ? 2.045 -1.790 16.417 1.00 95.44 82 MET A N 1
ATOM 670 C CA . MET A 1 82 ? 2.686 -3.088 16.188 1.00 95.44 82 MET A CA 1
ATOM 671 C C . MET A 1 82 ? 2.319 -4.105 17.273 1.00 95.44 82 MET A C 1
ATOM 673 O O . MET A 1 82 ? 2.036 -5.264 16.959 1.00 95.44 82 MET A O 1
ATOM 677 N N . ARG A 1 83 ? 2.241 -3.689 18.542 1.00 95.69 83 ARG A N 1
ATOM 678 C CA . ARG A 1 83 ? 1.769 -4.555 19.637 1.00 95.69 83 ARG A CA 1
ATOM 679 C C . ARG A 1 83 ? 0.309 -4.957 19.470 1.00 95.69 83 ARG A C 1
ATOM 681 O O . ARG A 1 83 ? -0.024 -6.112 19.736 1.00 95.69 83 ARG A O 1
ATOM 688 N N . MET A 1 84 ? -0.553 -4.051 19.009 1.00 94.19 84 MET A N 1
ATOM 689 C CA . MET A 1 84 ? -1.956 -4.366 18.714 1.00 94.19 84 MET A CA 1
ATOM 690 C C . MET A 1 84 ? -2.078 -5.434 17.622 1.00 94.19 84 MET A C 1
ATOM 692 O O . MET A 1 84 ? -2.839 -6.390 17.795 1.00 94.19 84 MET A O 1
ATOM 696 N N . LEU A 1 85 ? -1.292 -5.312 16.546 1.00 92.62 85 LEU A N 1
ATOM 697 C CA . LEU A 1 85 ? -1.242 -6.298 15.463 1.00 92.62 85 LEU A CA 1
ATOM 698 C C . LEU A 1 85 ? -0.744 -7.660 15.962 1.00 92.62 85 LEU A C 1
ATOM 700 O O . LEU A 1 85 ? -1.383 -8.678 15.701 1.00 92.62 85 LEU A O 1
ATOM 704 N N . MET A 1 86 ? 0.354 -7.690 16.728 1.00 90.25 86 MET A N 1
ATOM 705 C CA . MET A 1 86 ? 0.895 -8.933 17.301 1.00 90.25 86 MET A CA 1
ATOM 706 C C . MET A 1 86 ? -0.093 -9.628 18.242 1.00 90.25 86 MET A C 1
ATOM 708 O O . MET A 1 86 ? -0.150 -10.854 18.280 1.00 90.25 86 MET A O 1
ATOM 712 N N . ALA A 1 87 ? -0.876 -8.851 18.990 1.00 93.44 87 ALA A N 1
ATOM 713 C CA . ALA A 1 87 ? -1.900 -9.364 19.891 1.00 93.44 87 ALA A CA 1
ATOM 714 C C . ALA A 1 87 ? -3.196 -9.788 19.172 1.00 93.44 87 ALA A C 1
ATOM 716 O O . ALA A 1 87 ? -4.131 -10.226 19.840 1.00 93.44 87 ALA A O 1
ATOM 717 N N . GLY A 1 88 ? -3.288 -9.637 17.844 1.00 90.75 88 GLY A N 1
ATOM 718 C CA . GLY A 1 88 ? -4.485 -9.984 17.074 1.00 90.75 88 GLY A CA 1
ATOM 719 C C . GLY A 1 88 ? -5.698 -9.110 17.399 1.00 90.75 88 GLY A C 1
ATOM 720 O O . GLY A 1 88 ? -6.832 -9.546 17.227 1.00 90.75 88 GLY A O 1
ATOM 721 N N . LYS A 1 89 ? -5.485 -7.879 17.884 1.00 87.31 89 LYS A N 1
ATOM 722 C CA . LYS A 1 89 ? -6.564 -6.964 18.306 1.00 87.31 89 LYS A CA 1
ATOM 723 C C . LYS A 1 89 ? -7.295 -6.282 17.144 1.00 87.31 89 LYS A C 1
ATOM 725 O O . LYS A 1 89 ? -8.157 -5.445 17.379 1.00 87.31 89 LYS A O 1
ATOM 730 N N . THR A 1 90 ? -6.950 -6.617 15.906 1.00 87.62 90 THR A N 1
ATOM 731 C CA . THR A 1 90 ? -7.510 -6.021 14.688 1.00 87.62 90 THR A CA 1
ATOM 732 C C . THR A 1 90 ? -8.047 -7.107 13.772 1.00 87.62 90 THR A C 1
ATOM 734 O O . THR A 1 90 ? -7.366 -8.112 13.559 1.00 87.62 90 THR A O 1
ATOM 737 N N . SER A 1 91 ? -9.214 -6.887 13.169 1.00 84.31 91 SER A N 1
ATOM 738 C CA . SER A 1 91 ? -9.780 -7.793 12.164 1.00 84.31 91 SER A CA 1
ATOM 739 C C . SER A 1 91 ? -10.456 -6.995 11.056 1.00 84.31 91 SER A C 1
ATOM 741 O O . SER A 1 91 ? -11.429 -6.291 11.300 1.00 84.31 91 SER A O 1
ATOM 743 N N . GLY A 1 92 ? -9.913 -7.067 9.837 1.00 83.00 92 GLY A N 1
ATOM 744 C CA . GLY A 1 92 ? -10.439 -6.308 8.693 1.00 83.00 92 GLY A CA 1
ATOM 745 C C . GLY A 1 92 ? -10.270 -4.784 8.799 1.00 83.00 92 GLY A C 1
ATOM 746 O O . GLY A 1 92 ? -10.876 -4.049 8.022 1.00 83.00 92 GLY A O 1
ATOM 747 N N . GLU A 1 93 ? -9.451 -4.313 9.741 1.00 91.94 93 GLU A N 1
ATOM 748 C CA . GLU A 1 93 ? -9.167 -2.900 9.990 1.00 91.94 93 GLU A CA 1
ATOM 749 C C . GLU A 1 93 ? -7.685 -2.604 9.760 1.00 91.94 93 GLU A C 1
ATOM 751 O O . GLU A 1 93 ? -6.814 -3.434 10.043 1.00 91.94 93 GLU A O 1
ATOM 756 N N . LYS A 1 94 ? -7.391 -1.392 9.285 1.00 92.56 94 LYS A N 1
ATOM 757 C CA . LYS A 1 94 ? -6.025 -0.907 9.086 1.00 92.56 94 LYS A CA 1
ATOM 758 C C . LYS A 1 94 ? -5.688 0.142 10.140 1.00 92.56 94 LYS A C 1
ATOM 760 O O . LYS A 1 94 ? -6.346 1.174 10.213 1.00 92.56 94 LYS A O 1
ATOM 765 N N . ILE A 1 95 ? -4.633 -0.095 10.918 1.00 94.75 95 ILE A N 1
ATOM 766 C CA . ILE A 1 95 ? -4.087 0.931 11.812 1.00 94.75 95 ILE A CA 1
ATOM 767 C C . ILE A 1 95 ? -3.258 1.923 10.989 1.00 94.75 95 ILE A C 1
ATOM 769 O O . ILE A 1 95 ? -2.397 1.510 10.205 1.00 94.75 95 ILE A O 1
ATOM 773 N N . ILE A 1 96 ? -3.521 3.213 11.178 1.00 94.50 96 ILE A N 1
ATOM 774 C CA . ILE A 1 96 ? -2.765 4.338 10.629 1.00 94.50 96 ILE A CA 1
ATOM 775 C C . ILE A 1 96 ? -2.236 5.156 11.803 1.00 94.5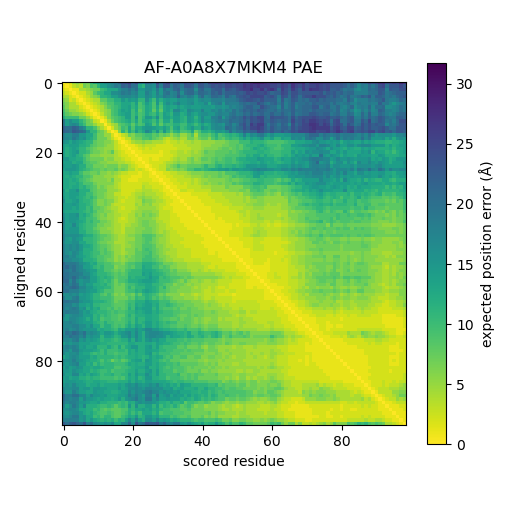0 96 ILE A C 1
ATOM 777 O O . ILE A 1 96 ? -3.006 5.551 12.675 1.00 94.50 96 ILE A O 1
ATOM 781 N N . VAL A 1 97 ? -0.931 5.418 11.810 1.00 96.25 97 VAL A N 1
ATOM 782 C CA . VAL A 1 97 ? -0.325 6.378 12.735 1.00 96.25 97 VAL A CA 1
ATOM 783 C C . VAL A 1 97 ? -0.191 7.699 11.999 1.00 96.25 97 VAL A C 1
ATOM 785 O O . VAL A 1 97 ? 0.469 7.761 10.960 1.00 96.25 97 VAL A O 1
ATOM 788 N N . LYS A 1 98 ? -0.867 8.725 12.507 1.00 93.38 98 LYS A N 1
ATOM 789 C CA . LYS A 1 98 ? -0.833 10.073 11.957 1.00 93.38 98 LYS A CA 1
ATOM 790 C C . LYS A 1 98 ? 0.138 10.901 12.794 1.00 93.38 98 LYS A C 1
ATOM 792 O O . LYS A 1 98 ? -0.148 11.201 13.952 1.00 93.38 98 LYS A O 1
ATOM 797 N N . MET A 1 99 ? 1.287 11.190 12.190 1.00 86.50 99 MET A N 1
ATOM 798 C CA . MET A 1 99 ? 2.352 12.010 12.771 1.00 86.50 99 MET A CA 1
ATOM 799 C C . MET A 1 99 ? 2.121 13.492 12.495 1.00 86.50 99 MET A C 1
ATOM 801 O O . MET A 1 99 ? 1.525 13.803 11.436 1.00 86.50 99 MET A O 1
#

Mean predicted aligned error: 8.94 Å

Nearest PDB structures (foldseek):
  2jzn-assembly1_B  TM=4.171E-01  e=7.169E+00  Escherichia coli
  2jzo-assembly1_A  TM=4.164E-01  e=8.215E+00  Escherichia coli
  5jwj-assembly1_A  TM=2.923E-01  e=6.256E+00  Saccharolobus islandicus REY15A